Protein AF-A0A0H2RKL7-F1 (afdb_monomer_lite)

pLDDT: mean 78.59, std 10.78, range [34.22, 94.94]

Secondary structure (DSSP, 8-state):
------EEEEEEEEEETT--EEEEEEEETTEEEEEEEEESS-----SSPPPP-GGGEEEEEEEPPS-SSS-EE-B-TT-EEEE-TT-EE-SSEEEEEEEEEEGGGGG-HHHH-SS-EEEEEEESSPPSEE-SSS--EE---TT---EEEE--TTTT--S-HHHHHHHTT---

Organism: NCBI:txid27342

Foldseek 3Di:
DPPPLKDKDKDKDKAWPQWFWKKKWFFDPVWIKIKIKGFQDGDHQDQADDWDDCVRIDIAIATFDPDDPFTKRAHPPQKDKDWAPPFTDDRTITITMMMIIHSVCPPTCVQPPQWTKMWMKIHSDHFPDADPVRRMTTRDRVVIDTDIDIDRNVVVDDPPVCVVCVVSRHHD

Structure (mmCIF, N/CA/C/O backbone):
data_AF-A0A0H2RKL7-F1
#
_entry.id   AF-A0A0H2RKL7-F1
#
loop_
_atom_site.group_PDB
_atom_site.id
_atom_site.type_symbol
_atom_site.label_atom_id
_atom_site.label_alt_id
_atom_site.label_comp_id
_atom_site.label_asym_id
_atom_site.label_entity_id
_atom_site.label_seq_id
_atom_site.pdbx_PDB_ins_code
_atom_site.Cartn_x
_atom_site.Cartn_y
_atom_site.Cartn_z
_atom_site.occupancy
_atom_site.B_iso_or_equiv
_atom_site.auth_seq_id
_atom_site.auth_comp_id
_atom_site.auth_asym_id
_atom_site.auth_atom_id
_atom_site.pdbx_PDB_model_num
ATOM 1 N N . MET A 1 1 ? 3.176 9.533 -28.832 1.00 36.28 1 MET A N 1
ATOM 2 C CA . MET A 1 1 ? 2.976 9.953 -27.430 1.00 36.28 1 MET A CA 1
ATOM 3 C C . MET A 1 1 ? 4.308 9.786 -26.724 1.00 36.28 1 MET A C 1
ATOM 5 O O . MET A 1 1 ? 4.932 8.759 -26.977 1.00 36.28 1 MET A O 1
ATOM 9 N N . PRO A 1 2 ? 4.807 10.768 -25.954 1.00 34.22 2 PRO A N 1
ATOM 10 C CA . PRO A 1 2 ? 5.999 10.526 -25.154 1.00 34.22 2 PRO A CA 1
ATOM 11 C C . PRO A 1 2 ? 5.640 9.417 -24.161 1.00 34.22 2 PRO A C 1
ATOM 13 O O . PRO A 1 2 ? 4.583 9.483 -23.537 1.00 34.22 2 PRO A O 1
ATOM 16 N N . ALA A 1 3 ? 6.444 8.356 -24.119 1.00 39.44 3 ALA A N 1
ATOM 17 C CA . ALA A 1 3 ? 6.253 7.269 -23.173 1.00 39.44 3 ALA A CA 1
ATOM 18 C C . ALA A 1 3 ? 6.250 7.876 -21.767 1.00 39.44 3 ALA A C 1
ATOM 20 O O . ALA A 1 3 ? 7.233 8.512 -21.381 1.00 39.44 3 ALA A O 1
ATOM 21 N N . ASP A 1 4 ? 5.139 7.754 -21.040 1.00 49.91 4 ASP A N 1
ATOM 22 C CA . ASP A 1 4 ? 5.124 8.130 -19.633 1.00 49.91 4 ASP A CA 1
ATOM 23 C C . ASP A 1 4 ? 6.093 7.171 -18.937 1.00 49.91 4 ASP A C 1
ATOM 25 O O . ASP A 1 4 ? 5.867 5.968 -18.833 1.00 49.91 4 ASP A O 1
ATOM 29 N N . ASP A 1 5 ? 7.270 7.684 -18.596 1.00 56.41 5 ASP A N 1
ATOM 30 C CA . ASP A 1 5 ? 8.407 6.887 -18.140 1.00 56.41 5 ASP A CA 1
ATOM 31 C C . ASP A 1 5 ? 8.224 6.348 -16.710 1.00 56.41 5 ASP A C 1
ATOM 33 O O . ASP A 1 5 ? 9.155 5.788 -16.130 1.00 56.41 5 ASP A O 1
ATOM 37 N N . ARG A 1 6 ? 7.044 6.539 -16.119 1.00 61.94 6 ARG A N 1
ATOM 38 C CA . ARG A 1 6 ? 6.704 6.143 -14.756 1.00 61.94 6 ARG A CA 1
ATOM 39 C C . ARG A 1 6 ? 6.143 4.725 -14.764 1.00 61.94 6 ARG A C 1
ATOM 41 O O . ARG A 1 6 ? 5.154 4.447 -15.430 1.00 61.94 6 ARG A O 1
ATOM 48 N N . SER A 1 7 ? 6.801 3.825 -14.036 1.00 83.00 7 SER A N 1
ATOM 49 C CA . SER A 1 7 ? 6.221 2.516 -13.733 1.00 83.00 7 SER A CA 1
ATOM 50 C C . SER A 1 7 ? 5.319 2.671 -12.521 1.00 83.00 7 SER A C 1
ATOM 52 O O . SER A 1 7 ? 5.630 3.432 -11.602 1.00 83.00 7 SER A O 1
ATOM 54 N N . GLU A 1 8 ? 4.176 2.003 -12.540 1.00 85.19 8 GLU A N 1
ATOM 55 C CA . GLU A 1 8 ? 3.153 2.213 -11.529 1.00 85.19 8 GLU A CA 1
ATOM 56 C C . GLU A 1 8 ? 2.382 0.946 -11.195 1.00 85.19 8 GLU A C 1
ATOM 58 O O . GLU A 1 8 ? 2.297 0.011 -11.991 1.00 85.19 8 GLU A O 1
ATOM 63 N N . PHE A 1 9 ? 1.818 0.932 -9.991 1.00 84.31 9 PHE A N 1
ATOM 64 C CA . PHE A 1 9 ? 0.877 -0.085 -9.549 1.00 84.31 9 PHE A CA 1
ATOM 65 C C . PHE A 1 9 ? -0.204 0.534 -8.662 1.00 84.31 9 PHE A C 1
ATOM 67 O O . PHE A 1 9 ? -0.063 1.645 -8.142 1.00 84.31 9 PHE A O 1
ATOM 74 N N . ILE A 1 10 ? -1.299 -0.207 -8.508 1.00 87.50 10 ILE A N 1
ATOM 75 C CA . ILE A 1 10 ? -2.376 0.113 -7.575 1.00 87.50 10 ILE A CA 1
ATOM 76 C C . ILE A 1 10 ? -2.257 -0.858 -6.404 1.00 87.50 10 ILE A C 1
ATOM 78 O O . ILE A 1 10 ? -2.287 -2.074 -6.596 1.00 87.50 10 ILE A O 1
ATOM 82 N N . LEU A 1 11 ? -2.128 -0.326 -5.195 1.00 87.38 11 LEU A N 1
ATOM 83 C CA . LEU A 1 11 ? -2.304 -1.079 -3.965 1.00 87.38 11 LEU A CA 1
ATOM 84 C C . LEU A 1 11 ? -3.778 -1.021 -3.576 1.00 87.38 11 LEU A C 1
ATOM 86 O O . LEU A 1 11 ? -4.336 0.062 -3.448 1.00 87.38 11 LEU A O 1
ATOM 90 N N . ASN A 1 12 ? -4.391 -2.177 -3.347 1.00 88.31 12 ASN A N 1
ATOM 91 C CA . ASN A 1 12 ? -5.701 -2.282 -2.716 1.00 88.31 12 ASN A CA 1
ATOM 92 C C . ASN A 1 12 ? -5.576 -3.231 -1.523 1.00 88.31 12 ASN A C 1
ATOM 94 O O . ASN A 1 12 ? -5.481 -4.447 -1.696 1.00 88.31 12 ASN A O 1
ATOM 98 N N . ALA A 1 13 ? -5.514 -2.663 -0.322 1.00 86.31 13 ALA A N 1
ATOM 99 C CA . ALA A 1 13 ? -5.312 -3.396 0.915 1.00 86.31 13 ALA A CA 1
ATOM 100 C C . ALA A 1 13 ? -6.549 -3.296 1.810 1.00 86.31 13 ALA A C 1
ATOM 102 O O . ALA A 1 13 ? -7.078 -2.213 2.045 1.00 86.31 13 ALA A O 1
ATOM 103 N N . SER A 1 14 ? -6.986 -4.433 2.349 1.00 87.62 14 SER A N 1
ATOM 104 C CA . SER A 1 14 ? -7.999 -4.491 3.404 1.00 87.62 14 SER A CA 1
ATOM 105 C C . SER A 1 14 ? -7.326 -4.868 4.718 1.00 87.62 14 SER A C 1
ATOM 107 O O . SER A 1 14 ? -6.889 -6.004 4.889 1.00 87.62 14 SER A O 1
ATOM 109 N N . ILE A 1 15 ? -7.232 -3.903 5.626 1.00 84.12 15 ILE A N 1
ATOM 110 C CA . ILE A 1 15 ? -6.560 -4.014 6.917 1.00 84.12 15 ILE A CA 1
ATOM 111 C C . ILE A 1 15 ? -7.629 -4.297 7.977 1.00 84.12 15 ILE A C 1
ATOM 113 O O . ILE A 1 15 ? -8.462 -3.424 8.230 1.00 84.12 15 ILE A O 1
ATOM 117 N N . PRO A 1 16 ? -7.671 -5.496 8.580 1.00 82.81 16 PRO A N 1
ATOM 118 C CA . PRO A 1 16 ? -8.616 -5.774 9.653 1.00 82.81 16 PRO A CA 1
ATOM 119 C C . PRO A 1 16 ? -8.310 -4.906 10.880 1.00 82.81 16 PRO A C 1
ATOM 121 O O . PRO A 1 16 ? -7.159 -4.619 11.176 1.00 82.81 16 PRO A O 1
ATOM 124 N N . LEU A 1 17 ? -9.326 -4.507 11.635 1.00 80.88 17 LEU A N 1
ATOM 125 C CA . LEU A 1 17 ? -9.153 -3.843 12.926 1.00 80.88 17 LEU A CA 1
ATOM 126 C C . LEU A 1 17 ? -8.960 -4.903 14.027 1.00 80.88 17 LEU A C 1
ATOM 128 O O . LEU A 1 17 ? -9.644 -5.931 13.987 1.00 80.88 17 LEU A O 1
ATOM 132 N N . PRO A 1 18 ? -8.078 -4.681 15.022 1.00 73.12 18 PRO A N 1
ATOM 133 C CA . PRO A 1 18 ? -7.472 -3.400 15.403 1.00 73.12 18 PRO A CA 1
ATOM 134 C C . PRO A 1 18 ? -6.076 -3.143 14.799 1.00 73.12 18 PRO A C 1
ATOM 136 O O . PRO A 1 18 ? -5.279 -2.439 15.413 1.00 73.12 18 PRO A O 1
ATOM 139 N N . TYR A 1 19 ? -5.725 -3.726 13.646 1.00 68.50 19 TYR A N 1
ATOM 140 C CA . TYR A 1 19 ? -4.400 -3.494 13.066 1.00 68.50 19 TYR A CA 1
ATOM 141 C C . TYR A 1 19 ? -4.229 -2.028 12.637 1.00 68.50 19 TYR A C 1
ATOM 143 O O . TYR A 1 19 ? -5.103 -1.459 11.982 1.00 68.50 19 TYR A O 1
ATOM 151 N N . GLY A 1 20 ? -3.105 -1.420 13.035 1.00 63.81 20 GLY A N 1
ATOM 152 C CA . GLY A 1 20 ? -2.793 -0.004 12.815 1.00 63.81 20 GLY A CA 1
ATOM 153 C C . GLY A 1 20 ? -2.147 0.277 11.458 1.00 63.81 20 GLY A C 1
ATOM 154 O O . GLY A 1 20 ? -2.298 1.371 10.916 1.00 63.81 20 GLY A O 1
ATOM 155 N N . PHE A 1 21 ? -1.468 -0.716 10.872 1.00 72.62 21 PHE A N 1
ATOM 156 C CA . PHE A 1 21 ? -0.872 -0.595 9.543 1.00 72.62 21 PHE A CA 1
ATOM 157 C C . PHE A 1 21 ? -0.702 -1.924 8.807 1.00 72.62 21 PHE A C 1
ATOM 159 O O . PHE A 1 21 ? -0.635 -2.999 9.412 1.00 72.62 21 PHE A O 1
ATOM 166 N N . VAL A 1 22 ? -0.554 -1.813 7.483 1.00 74.94 22 VAL A N 1
ATOM 167 C CA . VAL A 1 22 ? 0.034 -2.846 6.630 1.00 74.94 22 VAL A CA 1
ATOM 168 C C . VAL A 1 22 ? 1.302 -2.296 5.987 1.00 74.94 22 VAL A C 1
ATOM 170 O O . VAL A 1 22 ? 1.311 -1.210 5.406 1.00 74.94 22 VAL A O 1
ATOM 173 N N . ALA A 1 23 ? 2.382 -3.057 6.091 1.00 78.25 23 ALA A N 1
ATOM 174 C CA . ALA A 1 23 ? 3.610 -2.809 5.357 1.00 78.25 23 ALA A CA 1
ATOM 175 C C . ALA A 1 23 ? 3.928 -4.042 4.521 1.00 78.25 23 ALA A C 1
ATOM 177 O O . ALA A 1 23 ? 3.651 -5.169 4.927 1.00 78.25 23 ALA A O 1
ATOM 178 N N . PHE A 1 24 ? 4.499 -3.848 3.347 1.00 75.06 24 PHE A N 1
ATOM 179 C CA . PHE A 1 24 ? 5.023 -4.935 2.552 1.00 75.06 24 PHE A CA 1
ATOM 180 C C . PHE A 1 24 ? 6.363 -4.566 1.958 1.00 75.06 24 PHE A C 1
ATOM 182 O O . PHE A 1 24 ? 6.574 -3.461 1.462 1.00 75.06 24 PHE A O 1
ATOM 189 N N . THR A 1 25 ? 7.262 -5.533 1.992 1.00 74.44 25 THR A N 1
ATOM 190 C CA . THR A 1 25 ? 8.539 -5.438 1.311 1.00 74.44 25 THR A CA 1
ATOM 191 C C . THR A 1 25 ? 8.396 -6.096 -0.049 1.00 74.44 25 THR A C 1
ATOM 193 O O . THR A 1 25 ? 7.934 -7.235 -0.171 1.00 74.44 25 THR A O 1
ATOM 196 N N . MET A 1 26 ? 8.790 -5.354 -1.071 1.00 72.50 26 MET A N 1
ATOM 197 C CA . MET A 1 26 ? 8.850 -5.771 -2.459 1.00 72.50 26 MET A CA 1
ATOM 198 C C . MET A 1 26 ? 10.283 -5.611 -2.971 1.00 72.50 26 MET A C 1
ATOM 200 O O . MET A 1 26 ? 11.072 -4.847 -2.424 1.00 72.50 26 MET A O 1
ATOM 204 N N . GLY A 1 27 ? 10.623 -6.343 -4.023 1.00 64.44 27 GLY A N 1
ATOM 205 C CA . GLY A 1 27 ? 11.955 -6.286 -4.618 1.00 64.44 27 GLY A CA 1
ATOM 206 C C . GLY A 1 27 ? 12.836 -7.474 -4.256 1.00 64.44 27 GLY A C 1
ATOM 207 O O . GLY A 1 27 ? 12.376 -8.471 -3.697 1.00 64.44 27 GLY A O 1
ATOM 208 N N . ASN A 1 28 ? 14.103 -7.413 -4.657 1.00 62.03 28 ASN A N 1
ATOM 209 C CA . ASN A 1 28 ? 15.075 -8.469 -4.371 1.00 62.03 28 ASN A CA 1
ATOM 210 C C . ASN A 1 28 ? 15.836 -8.178 -3.067 1.00 62.03 28 ASN A C 1
ATOM 212 O O . ASN A 1 28 ? 15.861 -7.050 -2.586 1.00 62.03 28 ASN A O 1
ATOM 216 N N . GLN A 1 29 ? 16.505 -9.193 -2.511 1.00 62.12 29 GLN A N 1
ATOM 217 C CA . GLN A 1 29 ? 17.292 -9.048 -1.275 1.00 62.12 29 GLN A CA 1
ATOM 218 C C . GLN A 1 29 ? 18.386 -7.966 -1.366 1.00 62.12 29 GLN A C 1
ATOM 220 O O . GLN A 1 29 ? 18.832 -7.463 -0.343 1.00 62.12 29 GLN A O 1
ATOM 225 N N . SER A 1 30 ? 18.821 -7.606 -2.578 1.00 59.19 30 SER A N 1
ATOM 226 C CA . SER A 1 30 ? 19.847 -6.586 -2.820 1.00 59.19 30 SER A CA 1
ATOM 227 C C . SER A 1 30 ? 19.319 -5.148 -2.905 1.00 59.19 30 SER A C 1
ATOM 229 O O . SER A 1 30 ? 20.115 -4.219 -2.803 1.00 59.19 30 SER A O 1
ATOM 231 N N . SER A 1 31 ? 18.016 -4.939 -3.110 1.00 63.09 31 SER A N 1
ATOM 232 C CA . SER A 1 31 ? 17.387 -3.613 -3.158 1.00 63.09 31 SER A CA 1
ATOM 233 C C . SER A 1 31 ? 15.892 -3.717 -2.822 1.00 63.09 31 SER A C 1
ATOM 235 O O . SER A 1 31 ? 15.040 -3.601 -3.702 1.00 63.09 31 SER A O 1
ATOM 237 N N . PRO A 1 32 ? 15.550 -4.006 -1.556 1.00 71.81 32 PRO A N 1
ATOM 238 C CA . PRO A 1 32 ? 14.160 -4.093 -1.147 1.00 71.81 32 PRO A CA 1
ATOM 239 C C . PRO A 1 32 ? 13.542 -2.693 -1.039 1.00 71.81 32 PRO A C 1
ATOM 241 O O . PRO A 1 32 ? 14.008 -1.828 -0.290 1.00 71.81 32 PRO A O 1
ATOM 244 N N . PHE A 1 33 ? 12.446 -2.490 -1.760 1.00 77.44 33 PHE A N 1
ATOM 245 C CA . PHE A 1 33 ? 11.528 -1.390 -1.511 1.00 77.44 33 PHE A CA 1
ATOM 246 C C . PHE A 1 33 ? 10.540 -1.810 -0.426 1.00 77.44 33 PHE A C 1
ATOM 248 O O . PHE A 1 33 ? 10.016 -2.921 -0.425 1.00 77.44 33 PHE A O 1
ATOM 255 N N . GLN A 1 34 ? 10.253 -0.905 0.494 1.00 81.06 34 GLN A N 1
ATOM 256 C CA . GLN A 1 34 ? 9.179 -1.056 1.458 1.00 81.06 34 GLN A CA 1
ATOM 257 C C . GLN A 1 34 ? 8.036 -0.154 1.044 1.00 81.06 34 GLN A C 1
ATOM 259 O O . GLN A 1 34 ? 8.224 1.017 0.743 1.00 81.06 34 GLN A O 1
ATOM 264 N N . MET A 1 35 ? 6.837 -0.697 1.029 1.00 82.44 35 MET A N 1
ATOM 265 C CA . MET A 1 35 ? 5.628 0.060 0.804 1.00 82.44 35 MET A CA 1
ATOM 266 C C . MET A 1 35 ? 4.756 -0.104 2.033 1.00 82.44 35 MET A C 1
ATOM 268 O O . MET A 1 35 ? 4.570 -1.213 2.527 1.00 82.44 35 MET A O 1
ATOM 272 N N . ALA A 1 36 ? 4.203 0.990 2.527 1.00 80.62 36 ALA A N 1
ATOM 273 C CA . ALA A 1 36 ? 3.278 0.932 3.642 1.00 80.62 36 ALA A CA 1
ATOM 274 C C . ALA A 1 36 ? 2.020 1.728 3.349 1.00 80.62 36 ALA A C 1
ATOM 276 O O . ALA A 1 36 ? 2.041 2.732 2.632 1.00 80.62 36 ALA A O 1
ATOM 277 N N . ALA A 1 37 ? 0.922 1.261 3.926 1.00 83.12 37 ALA A N 1
ATOM 278 C CA . ALA A 1 37 ? -0.338 1.969 3.975 1.00 83.12 37 ALA A CA 1
ATOM 279 C C . ALA A 1 37 ? -0.882 1.880 5.402 1.00 83.12 37 ALA A C 1
ATOM 281 O O . ALA A 1 37 ? -1.026 0.790 5.962 1.00 83.12 37 ALA A O 1
ATOM 282 N N . PHE A 1 38 ? -1.137 3.030 6.008 1.00 78.44 38 PHE A N 1
ATOM 283 C CA . PHE A 1 38 ? -1.546 3.114 7.401 1.00 78.44 38 PHE A CA 1
ATOM 284 C C . PHE A 1 38 ? -2.378 4.348 7.677 1.00 78.44 38 PHE A C 1
ATOM 286 O O . PHE A 1 38 ? -2.495 5.242 6.839 1.00 78.44 38 PHE A O 1
ATOM 293 N N . ILE A 1 39 ? -2.979 4.357 8.858 1.00 77.56 39 ILE A N 1
ATOM 294 C CA . ILE A 1 39 ? -3.663 5.524 9.390 1.00 77.56 39 ILE A CA 1
ATOM 295 C C . ILE A 1 39 ? -2.765 6.097 10.482 1.00 77.56 39 ILE A C 1
ATOM 297 O O . ILE A 1 39 ? -2.287 5.359 11.342 1.00 77.56 39 ILE A O 1
ATOM 301 N N . ASP A 1 40 ? -2.537 7.405 10.437 1.00 72.50 40 ASP A N 1
ATOM 302 C CA . ASP A 1 40 ? -1.696 8.145 11.382 1.00 72.50 40 ASP A CA 1
ATOM 303 C C . ASP A 1 40 ? -2.242 8.047 12.828 1.00 72.50 40 ASP A C 1
ATOM 305 O O . ASP A 1 40 ? -1.515 8.250 13.799 1.00 72.50 40 ASP A O 1
ATOM 309 N N . VAL A 1 41 ? -3.521 7.685 12.979 1.00 69.25 41 VAL A N 1
ATOM 310 C CA . VAL A 1 41 ? -4.227 7.503 14.251 1.00 69.25 41 VAL A CA 1
ATOM 311 C C . VAL A 1 41 ? -4.703 6.057 14.393 1.00 69.25 41 VAL A C 1
ATOM 313 O O . VAL A 1 41 ? -5.256 5.476 13.460 1.00 69.25 41 VAL A O 1
ATOM 316 N N . ALA A 1 42 ? -4.545 5.485 15.590 1.00 66.94 42 ALA A N 1
ATOM 317 C CA . ALA A 1 42 ? -5.073 4.163 15.909 1.00 66.94 42 ALA A CA 1
ATOM 318 C C . ALA A 1 42 ? -6.599 4.118 15.730 1.00 66.94 42 ALA A C 1
ATOM 320 O O . ALA A 1 42 ? -7.336 4.936 16.285 1.00 66.94 42 ALA A O 1
ATOM 321 N N . VAL A 1 43 ? -7.070 3.126 14.978 1.00 73.00 43 VAL A N 1
ATOM 322 C CA . VAL A 1 43 ? -8.487 2.935 14.679 1.00 73.00 43 VAL A CA 1
ATOM 323 C C . VAL A 1 43 ? -9.006 1.707 15.421 1.00 73.00 43 VAL A C 1
ATOM 325 O O . VAL A 1 43 ? -8.460 0.615 15.292 1.00 73.00 43 VAL A O 1
ATOM 328 N N . THR A 1 44 ? -10.071 1.869 16.205 1.00 76.44 44 THR A N 1
ATOM 329 C CA . THR A 1 44 ? -10.686 0.775 16.971 1.00 76.44 44 THR A CA 1
ATOM 330 C C . THR A 1 44 ? -11.945 0.244 16.288 1.00 76.44 44 THR A C 1
ATOM 332 O O . THR A 1 44 ? -12.518 0.876 15.398 1.00 76.44 44 THR A O 1
ATOM 335 N N . GLN A 1 45 ? -12.376 -0.958 16.671 1.00 81.00 45 GLN A N 1
ATOM 336 C CA . GLN A 1 45 ? -13.646 -1.503 16.196 1.0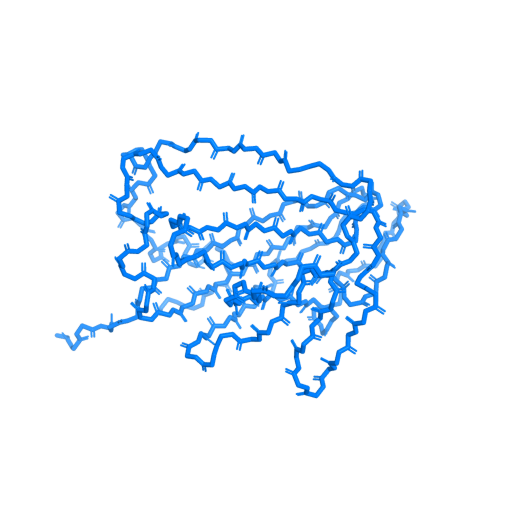0 81.00 45 GLN A CA 1
ATOM 337 C C . GLN A 1 45 ? -14.814 -0.708 16.787 1.00 81.00 45 GLN A C 1
ATOM 339 O O . GLN A 1 45 ? -14.895 -0.505 17.998 1.00 81.00 45 GLN A O 1
ATOM 344 N N . GLU A 1 46 ? -15.737 -0.289 15.926 1.00 84.38 46 GLU A N 1
ATOM 345 C CA . GLU A 1 46 ? -16.916 0.498 16.289 1.00 84.38 46 GLU A CA 1
ATOM 346 C C . GLU A 1 46 ? -18.111 0.006 15.466 1.00 84.38 46 GLU A C 1
ATOM 348 O O . GLU A 1 46 ? -17.962 -0.294 14.286 1.00 84.38 46 GLU A O 1
ATOM 353 N N . ALA A 1 47 ? -19.309 -0.082 16.055 1.00 86.19 47 ALA A N 1
ATOM 354 C CA . ALA A 1 47 ? -20.480 -0.623 15.351 1.00 86.19 47 ALA A CA 1
ATOM 355 C C . ALA A 1 47 ? -20.926 0.245 14.157 1.00 86.19 47 ALA A C 1
ATOM 357 O O . ALA A 1 47 ? -21.405 -0.287 13.162 1.00 86.19 47 ALA A O 1
ATOM 358 N N . ASN A 1 48 ? -20.754 1.567 14.258 1.00 85.88 48 ASN A N 1
ATOM 359 C CA . ASN A 1 48 ? -21.108 2.544 13.228 1.00 85.88 48 ASN A CA 1
ATOM 360 C C . ASN A 1 48 ? -19.990 3.594 13.126 1.00 85.88 48 ASN A C 1
ATOM 362 O O . ASN A 1 48 ? -20.142 4.690 13.670 1.00 85.88 48 ASN A O 1
ATOM 366 N N . PRO A 1 49 ? -18.844 3.258 12.510 1.00 87.88 49 PRO A N 1
ATOM 367 C CA . PRO A 1 49 ? -17.722 4.179 12.449 1.00 87.88 49 PRO A CA 1
ATOM 368 C C . PRO A 1 49 ? -18.051 5.367 11.535 1.00 87.88 49 PRO A C 1
ATOM 370 O O . PRO A 1 49 ? -18.779 5.205 10.547 1.00 87.88 49 PRO A O 1
ATOM 373 N N . PRO A 1 50 ? -17.497 6.559 11.811 1.00 87.56 50 PRO A N 1
ATOM 374 C CA . PRO A 1 50 ? -17.545 7.651 10.852 1.00 87.56 50 PRO A CA 1
ATOM 375 C C . PRO A 1 50 ? -16.786 7.274 9.563 1.00 87.56 50 PRO A C 1
ATOM 377 O O . PRO A 1 50 ? -15.935 6.374 9.585 1.00 87.56 50 PRO A O 1
ATOM 380 N N . PRO A 1 51 ? -17.051 7.970 8.439 1.00 88.56 51 PRO A N 1
ATOM 381 C CA . PRO A 1 51 ? -16.255 7.824 7.225 1.00 88.56 51 PRO A CA 1
ATOM 382 C C . PRO A 1 51 ? -14.758 8.002 7.497 1.00 88.56 51 PRO A C 1
ATOM 384 O O . PRO A 1 51 ? -14.362 8.764 8.380 1.00 88.56 51 PRO A O 1
ATOM 387 N N . LEU A 1 52 ? -13.927 7.307 6.718 1.00 88.44 52 LEU A N 1
ATOM 388 C CA . LEU A 1 52 ? -12.475 7.419 6.818 1.00 88.44 52 LEU A CA 1
ATOM 389 C C . LEU A 1 52 ? -12.038 8.853 6.498 1.00 88.44 52 LEU A C 1
ATOM 391 O O . LEU A 1 52 ? -12.336 9.370 5.420 1.00 88.44 52 LEU A O 1
ATOM 395 N N . ASN A 1 53 ? -11.312 9.481 7.419 1.00 88.00 53 ASN A N 1
ATOM 396 C CA . ASN A 1 53 ? -10.699 10.771 7.159 1.00 88.00 53 ASN A CA 1
ATOM 397 C C . ASN A 1 53 ? -9.413 10.572 6.348 1.00 88.00 53 ASN A C 1
ATOM 399 O O . ASN A 1 53 ? -8.411 10.080 6.859 1.00 88.00 53 ASN A O 1
ATOM 403 N N . LEU A 1 54 ? -9.445 10.948 5.071 1.00 87.44 54 LEU A N 1
ATOM 404 C CA . LEU A 1 54 ? -8.326 10.721 4.155 1.00 87.44 54 LEU A CA 1
ATOM 405 C C . LEU A 1 54 ? -7.091 11.569 4.478 1.00 87.44 54 LEU A C 1
ATOM 407 O O . LEU A 1 54 ? -6.007 11.212 4.027 1.00 87.44 54 LEU A O 1
ATOM 411 N N . SER A 1 55 ? -7.222 12.651 5.260 1.00 86.12 55 SER A N 1
ATOM 412 C CA . SER A 1 55 ? -6.047 13.400 5.734 1.00 86.12 55 SER A CA 1
ATOM 413 C C . SER A 1 55 ? -5.170 12.586 6.676 1.00 86.12 55 SER A C 1
ATOM 415 O O . SER A 1 55 ? -3.989 12.882 6.802 1.00 86.12 55 SER A O 1
ATOM 417 N N . ASP A 1 56 ? -5.754 11.574 7.317 1.00 81.25 56 ASP A N 1
ATOM 418 C CA . ASP A 1 56 ? -5.088 10.749 8.320 1.00 81.25 56 ASP A CA 1
ATOM 419 C C . ASP A 1 56 ? -4.548 9.460 7.691 1.00 81.25 56 ASP A C 1
ATOM 421 O O . ASP A 1 56 ? -3.977 8.623 8.380 1.00 81.25 56 ASP A O 1
ATOM 425 N N . VAL A 1 57 ? -4.754 9.261 6.385 1.00 85.50 57 VAL A N 1
ATOM 426 C CA . VAL A 1 57 ? -4.283 8.086 5.659 1.00 85.50 57 VAL A CA 1
ATOM 427 C C . VAL A 1 57 ? -2.942 8.397 5.024 1.00 85.50 57 VAL A C 1
ATOM 429 O O . VAL A 1 57 ? -2.817 9.295 4.188 1.00 85.50 57 VAL A O 1
ATOM 432 N N . ARG A 1 58 ? -1.953 7.565 5.332 1.00 84.00 58 ARG A N 1
ATOM 433 C CA . ARG A 1 58 ? -0.651 7.599 4.686 1.00 84.00 58 ARG A CA 1
ATOM 434 C C . ARG A 1 58 ? -0.461 6.369 3.820 1.00 84.00 58 ARG A C 1
ATOM 436 O O . ARG A 1 58 ? -0.760 5.242 4.203 1.00 84.00 58 ARG A O 1
ATOM 443 N N . SER A 1 59 ? 0.072 6.596 2.629 1.00 87.25 59 SER A N 1
ATOM 444 C CA . SER A 1 59 ? 0.584 5.541 1.772 1.00 87.25 59 SER A CA 1
ATOM 445 C C . SER A 1 59 ? 1.904 6.017 1.191 1.00 87.25 59 SER A C 1
ATOM 447 O O . SER A 1 59 ? 1.984 7.148 0.708 1.00 87.25 59 SER A O 1
ATOM 449 N N . GLN A 1 60 ? 2.947 5.198 1.299 1.00 87.38 60 GLN A N 1
ATOM 450 C CA . GLN A 1 60 ? 4.288 5.611 0.907 1.00 87.38 60 GLN A CA 1
ATOM 451 C C . GLN A 1 60 ? 5.159 4.453 0.447 1.00 87.38 60 GLN A C 1
ATOM 453 O O . GLN A 1 60 ? 5.167 3.394 1.075 1.00 87.38 60 GLN A O 1
ATOM 458 N N . LEU A 1 61 ? 5.915 4.712 -0.622 1.00 86.44 61 LEU A N 1
ATOM 459 C CA . LEU A 1 61 ? 7.049 3.903 -1.047 1.00 86.44 61 LEU A CA 1
ATOM 460 C C . LEU A 1 61 ? 8.310 4.418 -0.351 1.00 86.44 61 LEU A C 1
ATOM 462 O O . LEU A 1 61 ? 8.544 5.625 -0.296 1.00 86.44 61 LEU A O 1
ATOM 466 N N . SER A 1 62 ? 9.128 3.497 0.124 1.00 83.44 62 SER A N 1
ATOM 467 C CA . SER A 1 62 ? 10.339 3.726 0.897 1.00 83.44 62 SER A CA 1
ATOM 468 C C . SER A 1 62 ? 11.429 2.758 0.455 1.00 83.44 62 SER A C 1
ATOM 470 O O . SER A 1 62 ? 11.153 1.671 -0.049 1.00 83.44 62 SER A O 1
ATOM 472 N N . THR A 1 63 ? 12.686 3.129 0.655 1.00 75.94 63 THR A N 1
ATOM 473 C CA . THR A 1 63 ? 13.798 2.169 0.639 1.00 75.94 63 THR A CA 1
ATOM 474 C C . THR A 1 63 ? 13.992 1.632 2.045 1.00 75.94 63 THR A C 1
ATOM 476 O O . THR A 1 63 ? 13.900 2.399 3.002 1.00 75.94 63 THR A O 1
ATOM 479 N N . GLN A 1 64 ? 14.267 0.338 2.185 1.00 68.06 64 GLN A N 1
ATOM 480 C CA . GLN A 1 64 ? 14.585 -0.222 3.494 1.00 68.06 64 GLN A CA 1
ATOM 481 C C . GLN A 1 64 ? 15.843 0.452 4.065 1.00 68.06 64 GLN A C 1
ATOM 483 O O . GLN A 1 64 ? 16.891 0.462 3.416 1.00 68.06 64 GLN A O 1
ATOM 488 N N . SER A 1 65 ? 15.737 1.012 5.273 1.00 63.28 65 SER A N 1
ATOM 489 C CA . SER A 1 65 ? 16.912 1.439 6.036 1.00 63.28 65 SER A CA 1
ATOM 490 C C . SER A 1 65 ? 17.765 0.216 6.381 1.00 63.28 65 SER A C 1
ATOM 492 O O . SER A 1 65 ? 17.232 -0.837 6.727 1.00 63.28 65 SER A O 1
ATOM 494 N N . THR A 1 66 ? 19.086 0.352 6.284 1.00 55.97 66 THR A N 1
ATOM 495 C CA . THR A 1 66 ? 20.054 -0.692 6.658 1.00 55.97 66 THR A CA 1
ATOM 496 C C . THR A 1 66 ? 20.302 -0.774 8.166 1.00 55.97 66 THR A C 1
ATOM 498 O O . THR A 1 66 ? 21.149 -1.557 8.583 1.00 55.97 66 THR A O 1
ATOM 501 N N . ASP A 1 67 ? 19.640 0.065 8.967 1.00 57.03 67 ASP A N 1
ATOM 502 C CA . ASP A 1 67 ? 19.816 0.101 10.420 1.00 57.03 67 ASP A CA 1
ATOM 503 C C . ASP A 1 67 ? 18.795 -0.813 11.121 1.00 57.03 67 ASP A C 1
ATOM 505 O O . ASP A 1 67 ? 17.592 -0.737 10.865 1.00 57.03 67 ASP A O 1
ATOM 509 N N . ASP A 1 68 ? 19.297 -1.706 11.974 1.00 52.03 68 ASP A N 1
ATOM 510 C CA . ASP A 1 68 ? 18.633 -2.947 12.413 1.00 52.03 68 ASP A CA 1
ATOM 511 C C . ASP A 1 68 ? 17.701 -2.783 13.631 1.00 52.03 68 ASP A C 1
ATOM 513 O O . ASP A 1 68 ? 17.142 -3.770 14.114 1.00 52.03 68 ASP A O 1
ATOM 517 N N . SER A 1 69 ? 17.520 -1.573 14.175 1.00 59.12 69 SER A N 1
ATOM 518 C CA . SER A 1 69 ? 16.699 -1.411 15.384 1.00 59.12 69 SER A CA 1
ATOM 519 C C . SER A 1 69 ? 15.200 -1.434 15.090 1.00 59.12 69 SER A C 1
ATOM 521 O O . SER A 1 69 ? 14.480 -2.159 15.776 1.00 59.12 69 SER A O 1
ATOM 523 N N . LEU A 1 70 ? 14.731 -0.693 14.077 1.00 62.41 70 LEU A N 1
ATOM 524 C CA . LEU A 1 70 ? 13.324 -0.625 13.659 1.00 62.41 70 LEU A CA 1
ATOM 525 C C . LEU A 1 70 ? 13.215 -0.247 12.164 1.00 62.41 70 LEU A C 1
ATOM 527 O O . LEU A 1 70 ? 14.015 0.550 11.672 1.00 62.41 70 LEU A O 1
ATOM 531 N N . PRO A 1 71 ? 12.235 -0.786 11.410 1.00 70.44 71 PRO A N 1
ATOM 532 C CA . PRO A 1 71 ? 12.016 -0.378 10.030 1.00 70.44 71 PRO A CA 1
ATOM 533 C C . PRO A 1 71 ? 11.524 1.066 9.983 1.00 70.44 71 PRO A C 1
ATOM 535 O O . PRO A 1 71 ? 10.386 1.376 10.345 1.00 70.44 71 PRO A O 1
ATOM 538 N N . VAL A 1 72 ? 12.400 1.944 9.502 1.00 74.12 72 VAL A N 1
ATOM 539 C CA . VAL A 1 72 ? 12.078 3.341 9.230 1.00 74.12 7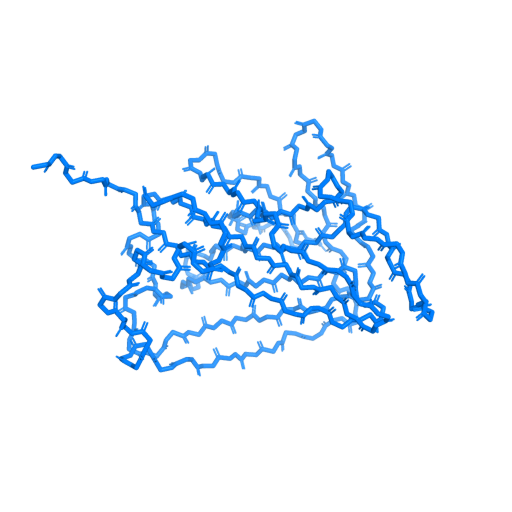2 VAL A CA 1
ATOM 540 C C . VAL A 1 72 ? 11.597 3.462 7.791 1.00 74.12 72 VAL A C 1
ATOM 542 O O . VAL A 1 72 ? 12.339 3.205 6.842 1.00 74.12 72 VAL A O 1
ATOM 545 N N . LEU A 1 73 ? 10.356 3.901 7.630 1.00 76.44 73 LEU A N 1
ATOM 546 C CA . LEU A 1 73 ? 9.828 4.331 6.352 1.00 76.44 73 LEU A CA 1
ATOM 547 C C . LEU A 1 73 ? 10.268 5.770 6.096 1.00 76.44 73 LEU A C 1
ATOM 549 O O . LEU A 1 73 ? 9.789 6.709 6.735 1.00 76.44 73 LEU A O 1
ATOM 553 N N . GLN A 1 74 ? 11.177 5.934 5.143 1.00 79.94 74 GLN A N 1
ATOM 554 C CA . GLN A 1 74 ? 11.540 7.233 4.587 1.00 79.94 74 GLN A CA 1
ATOM 555 C C . GLN A 1 74 ? 10.925 7.359 3.196 1.00 79.94 74 GLN A C 1
ATOM 557 O O . GLN A 1 74 ? 11.027 6.408 2.414 1.00 79.94 74 GLN A O 1
ATOM 562 N N . PRO A 1 75 ? 10.270 8.478 2.855 1.00 78.81 75 PRO A N 1
ATOM 563 C CA . PRO A 1 75 ? 9.659 8.631 1.546 1.00 78.81 75 PRO A CA 1
ATOM 564 C C . PRO A 1 75 ? 10.726 8.515 0.457 1.00 78.81 75 PRO A C 1
ATOM 566 O O . PRO A 1 75 ? 11.744 9.210 0.470 1.00 78.81 75 PRO A O 1
ATOM 569 N N . PHE A 1 76 ? 10.488 7.640 -0.514 1.00 83.44 76 PHE A N 1
ATOM 570 C CA . PHE A 1 76 ? 11.343 7.542 -1.682 1.00 83.44 76 PHE A CA 1
ATOM 571 C C . PHE A 1 76 ? 11.194 8.824 -2.506 1.00 83.44 76 PHE A C 1
ATOM 573 O O . PHE A 1 76 ? 10.115 9.106 -3.026 1.00 83.44 76 PHE A O 1
ATOM 580 N N . ALA A 1 77 ? 12.271 9.607 -2.615 1.00 77.88 77 ALA A N 1
ATOM 581 C CA . ALA A 1 77 ? 12.224 10.985 -3.116 1.00 77.88 77 ALA A CA 1
ATOM 582 C C . ALA A 1 77 ? 11.577 11.135 -4.508 1.00 77.88 77 ALA A C 1
ATOM 584 O O . ALA A 1 77 ? 10.952 12.154 -4.790 1.00 77.88 77 ALA A O 1
ATOM 585 N N . ASN A 1 78 ? 11.692 10.111 -5.360 1.00 83.00 78 ASN A N 1
ATOM 586 C CA . ASN A 1 78 ? 11.159 10.116 -6.724 1.00 83.00 78 ASN A CA 1
ATOM 587 C C . ASN A 1 78 ? 9.832 9.349 -6.876 1.00 83.00 78 ASN A C 1
ATOM 589 O O . ASN A 1 78 ? 9.374 9.144 -8.003 1.00 83.00 78 ASN A O 1
ATOM 593 N N . ALA A 1 79 ? 9.209 8.916 -5.775 1.00 87.06 79 ALA A N 1
ATOM 594 C CA . ALA A 1 79 ? 7.900 8.277 -5.803 1.00 87.06 79 ALA A CA 1
ATOM 595 C C . ALA A 1 79 ? 6.773 9.294 -5.634 1.00 87.06 79 ALA A C 1
ATOM 597 O O . ALA A 1 79 ? 6.772 10.123 -4.727 1.00 87.06 79 ALA A O 1
ATOM 598 N N . THR A 1 80 ? 5.751 9.169 -6.473 1.00 89.00 80 THR A N 1
ATOM 599 C CA . THR A 1 80 ? 4.450 9.802 -6.248 1.00 89.00 80 THR A CA 1
ATOM 600 C C . THR A 1 80 ? 3.499 8.753 -5.700 1.00 89.00 80 THR A C 1
ATOM 602 O O . THR A 1 80 ? 3.318 7.708 -6.320 1.00 89.00 80 THR A O 1
ATOM 605 N N . THR A 1 81 ? 2.897 9.021 -4.542 1.00 89.31 81 THR A N 1
ATOM 606 C CA . THR A 1 81 ? 1.834 8.177 -3.987 1.00 89.31 81 THR A CA 1
ATOM 607 C C . THR A 1 81 ? 0.566 8.999 -3.810 1.00 89.31 81 THR A C 1
ATOM 609 O O . THR A 1 81 ? 0.606 10.098 -3.256 1.00 89.31 81 THR A O 1
ATOM 612 N N . THR A 1 82 ? -0.561 8.473 -4.281 1.00 92.00 82 THR A N 1
ATOM 613 C CA . THR A 1 82 ? -1.873 9.118 -4.172 1.00 92.00 82 THR A CA 1
ATOM 614 C C . THR A 1 82 ? -2.863 8.141 -3.561 1.00 92.00 82 THR A C 1
ATOM 616 O O . THR A 1 82 ? -3.028 7.031 -4.061 1.00 92.00 82 THR A O 1
ATOM 619 N N . VAL A 1 83 ? -3.526 8.549 -2.481 1.00 92.75 83 VAL A N 1
ATOM 620 C CA . VAL A 1 83 ? -4.605 7.776 -1.855 1.00 92.75 83 VAL A CA 1
ATOM 621 C C . VAL A 1 83 ? -5.903 8.046 -2.611 1.00 92.75 83 VAL A C 1
ATOM 623 O O . VAL A 1 83 ? -6.230 9.194 -2.907 1.00 92.75 83 VAL A O 1
ATOM 626 N N . SER A 1 84 ? -6.632 6.986 -2.940 1.00 94.44 84 SER A N 1
ATOM 627 C CA . SER A 1 84 ? -7.922 7.083 -3.615 1.00 94.44 84 SER A CA 1
ATOM 628 C C . SER A 1 84 ? -8.999 7.631 -2.676 1.00 94.44 84 SER A C 1
ATOM 630 O O . SER A 1 84 ? -9.070 7.182 -1.522 1.00 94.44 84 SER A O 1
ATOM 632 N N . PRO A 1 85 ? -9.913 8.488 -3.175 1.00 93.19 85 PRO A N 1
ATOM 633 C CA . PRO A 1 85 ? -11.100 8.902 -2.432 1.00 93.19 85 PRO A CA 1
ATOM 634 C C . PRO A 1 85 ? -12.075 7.752 -2.139 1.00 93.19 85 PRO A C 1
ATOM 636 O O . PRO A 1 85 ? -12.966 7.910 -1.311 1.00 93.19 85 PRO A O 1
ATOM 639 N N . LEU A 1 86 ? -11.915 6.600 -2.800 1.00 94.94 86 LEU A N 1
ATOM 640 C CA . LEU A 1 86 ? -12.706 5.392 -2.550 1.00 94.94 86 LEU A CA 1
ATOM 641 C C . LEU A 1 86 ? -12.169 4.550 -1.384 1.00 94.94 86 LEU A C 1
ATOM 643 O O . LEU A 1 86 ? -12.764 3.525 -1.052 1.00 94.94 86 LEU A O 1
ATOM 647 N N . SER A 1 87 ? -11.061 4.960 -0.757 1.00 93.38 87 SER A N 1
ATOM 648 C CA . SER A 1 87 ? -10.614 4.351 0.497 1.00 93.38 87 SER A CA 1
ATOM 649 C C . SER A 1 87 ? -11.681 4.551 1.574 1.00 93.38 87 SER A C 1
ATOM 651 O O . SER A 1 87 ? -12.275 5.622 1.695 1.00 93.38 87 SER A O 1
ATOM 653 N N . SER A 1 88 ? -11.943 3.517 2.366 1.00 92.62 88 SER A N 1
ATOM 654 C CA . SER A 1 88 ? -13.097 3.483 3.263 1.00 92.62 88 SER A CA 1
ATOM 655 C C . SER A 1 88 ? -12.798 2.764 4.568 1.00 92.62 88 SER A C 1
ATOM 657 O O . SER A 1 88 ? -11.855 1.983 4.667 1.00 92.62 88 SER A O 1
ATOM 659 N N . ARG A 1 89 ? -13.661 2.968 5.561 1.00 90.12 89 ARG A N 1
ATOM 660 C CA . ARG A 1 89 ? -13.647 2.242 6.831 1.00 90.12 89 ARG A CA 1
ATOM 661 C C . ARG A 1 89 ? -15.008 1.591 7.058 1.00 90.12 89 ARG A C 1
ATOM 663 O O . ARG A 1 89 ? -16.038 2.211 6.809 1.00 90.12 89 ARG A O 1
ATOM 670 N N . THR A 1 90 ? -14.996 0.364 7.560 1.00 90.81 90 THR A N 1
ATOM 671 C CA . THR A 1 90 ? -16.163 -0.328 8.122 1.00 90.81 90 THR A CA 1
ATOM 672 C C . THR A 1 90 ? -15.915 -0.612 9.605 1.00 90.81 90 THR A C 1
ATOM 674 O O . THR A 1 90 ? -14.882 -0.239 10.166 1.00 90.81 90 THR A O 1
ATOM 677 N N . SER A 1 91 ? -16.868 -1.273 10.265 1.00 89.62 91 SER A N 1
ATOM 678 C CA . SER A 1 91 ? -16.775 -1.626 11.685 1.00 89.62 91 SER A CA 1
ATOM 679 C C . SER A 1 91 ? -15.586 -2.527 12.033 1.00 89.62 91 SER A C 1
ATOM 681 O O . SER A 1 91 ? -15.130 -2.530 13.174 1.00 89.62 91 SER A O 1
ATOM 683 N N . ASP A 1 92 ? -15.105 -3.310 11.065 1.00 89.50 92 ASP A N 1
ATOM 684 C CA . ASP A 1 92 ? -14.125 -4.380 11.257 1.00 89.50 92 ASP A CA 1
ATOM 685 C C . ASP A 1 92 ? -12.844 -4.210 10.431 1.00 89.50 92 ASP A C 1
ATOM 687 O O . ASP A 1 92 ? -11.896 -4.960 10.654 1.00 89.50 92 ASP A O 1
ATOM 691 N N . ARG A 1 93 ? -12.790 -3.273 9.476 1.00 88.94 93 ARG A N 1
ATOM 692 C CA . ARG A 1 93 ? -11.615 -3.084 8.615 1.00 88.94 93 ARG A CA 1
ATOM 693 C C . ARG A 1 93 ? -11.495 -1.675 8.048 1.00 88.94 93 ARG A C 1
ATOM 695 O O . ARG A 1 93 ? -12.455 -0.908 7.985 1.00 88.94 93 ARG A O 1
ATOM 702 N N . VAL A 1 94 ? -10.306 -1.392 7.541 1.00 88.88 94 VAL A N 1
ATOM 703 C CA . VAL A 1 94 ? -9.992 -0.239 6.702 1.00 88.88 94 VAL A CA 1
ATOM 704 C C . VAL A 1 94 ? -9.587 -0.753 5.327 1.00 88.88 94 VAL A C 1
ATOM 706 O O . VAL A 1 94 ? -8.700 -1.593 5.207 1.00 88.88 94 VAL A O 1
ATOM 709 N N . SER A 1 95 ? -10.225 -0.242 4.283 1.00 91.06 95 SER A N 1
ATOM 710 C CA . SER A 1 95 ? -9.843 -0.480 2.894 1.00 91.06 95 SER A CA 1
ATOM 711 C C . SER A 1 95 ? -9.065 0.726 2.386 1.00 91.06 95 SER A C 1
ATOM 713 O O . SER A 1 95 ? -9.625 1.812 2.249 1.00 91.06 95 SER A O 1
ATOM 715 N N . LEU A 1 96 ? -7.775 0.534 2.124 1.00 91.06 96 LEU A N 1
ATOM 716 C CA . LEU A 1 96 ? -6.881 1.553 1.589 1.00 91.06 96 LEU A CA 1
ATOM 717 C C . LEU A 1 96 ? -6.561 1.235 0.137 1.00 91.06 96 LEU A C 1
ATOM 719 O O . LEU A 1 96 ? -6.060 0.154 -0.178 1.00 91.06 96 LEU A O 1
ATOM 723 N N . ILE A 1 97 ? -6.834 2.199 -0.735 1.00 92.81 97 ILE A N 1
ATOM 724 C CA . ILE A 1 97 ? -6.497 2.116 -2.149 1.00 92.81 97 ILE A CA 1
ATOM 725 C C . ILE A 1 97 ? -5.516 3.241 -2.452 1.00 92.81 97 ILE A C 1
ATOM 727 O O . ILE A 1 97 ? -5.811 4.408 -2.196 1.00 92.81 97 ILE A O 1
ATOM 731 N N . SER A 1 98 ? -4.354 2.912 -3.005 1.00 92.44 98 SER A N 1
ATOM 732 C CA . SER A 1 98 ? -3.365 3.909 -3.408 1.00 92.44 98 SER A CA 1
ATOM 733 C C . SER A 1 98 ? -2.745 3.603 -4.766 1.00 92.44 98 SER A C 1
ATOM 735 O O . SER A 1 98 ? -2.586 2.451 -5.163 1.00 92.44 98 SER A O 1
ATOM 737 N N . ARG A 1 99 ? -2.405 4.664 -5.496 1.00 91.50 99 ARG A N 1
ATOM 738 C CA . ARG A 1 99 ? -1.616 4.622 -6.726 1.00 91.50 99 ARG A CA 1
ATOM 739 C C . ARG A 1 99 ? -0.193 5.009 -6.375 1.00 91.50 99 ARG A C 1
ATOM 741 O O . ARG A 1 99 ? 0.016 6.048 -5.752 1.00 91.50 99 ARG A O 1
ATOM 748 N N . VAL A 1 100 ? 0.765 4.192 -6.792 1.00 89.69 100 VAL A N 1
ATOM 749 C CA . VAL A 1 100 ? 2.194 4.432 -6.577 1.00 89.69 100 VAL A CA 1
ATOM 750 C C . VAL A 1 100 ? 2.873 4.516 -7.931 1.00 89.69 100 VAL A C 1
ATOM 752 O O . VAL A 1 100 ? 2.703 3.624 -8.759 1.00 89.69 100 VAL A O 1
ATOM 755 N N . GLN A 1 101 ? 3.646 5.576 -8.147 1.00 89.12 101 GLN A N 1
ATOM 756 C CA . GLN A 1 101 ? 4.352 5.838 -9.396 1.00 89.12 101 GLN A CA 1
ATOM 757 C C . GLN A 1 101 ? 5.819 6.153 -9.105 1.00 89.12 101 GLN A C 1
ATOM 759 O O . GLN A 1 101 ? 6.115 7.126 -8.414 1.00 89.12 101 GLN A O 1
ATOM 764 N N . ALA A 1 102 ? 6.736 5.365 -9.658 1.00 87.25 102 ALA A N 1
ATOM 765 C CA . ALA A 1 102 ? 8.175 5.617 -9.608 1.00 87.25 102 ALA A CA 1
ATOM 766 C C . ALA A 1 102 ? 8.857 4.950 -10.811 1.00 87.25 102 ALA A C 1
ATOM 768 O O . ALA A 1 102 ? 8.465 3.870 -11.255 1.00 87.25 102 ALA A O 1
ATOM 769 N N . LYS A 1 103 ? 9.882 5.588 -11.384 1.00 85.75 103 LYS A N 1
ATOM 770 C CA . LYS A 1 103 ? 10.567 5.037 -12.570 1.00 85.75 103 LYS A CA 1
ATOM 771 C C . LYS A 1 103 ? 11.354 3.776 -12.221 1.00 85.75 103 LYS A C 1
ATOM 773 O O . LYS A 1 103 ? 11.443 2.847 -13.018 1.00 85.75 103 LYS A O 1
ATOM 778 N N . GLU A 1 104 ? 11.883 3.752 -11.010 1.00 81.94 104 GLU A N 1
ATOM 779 C CA . GLU A 1 104 ? 12.717 2.715 -10.423 1.00 81.94 104 GLU A CA 1
ATOM 780 C C . GLU A 1 104 ? 11.952 1.394 -10.263 1.00 81.94 104 GLU A C 1
ATOM 782 O O . GLU A 1 104 ? 12.551 0.329 -10.361 1.00 81.94 104 GLU A O 1
ATOM 787 N N . LEU A 1 105 ? 10.615 1.450 -10.186 1.00 80.50 105 LEU A N 1
ATOM 788 C CA . LEU A 1 105 ? 9.762 0.262 -10.162 1.00 80.50 105 LEU A CA 1
ATOM 789 C C . LEU A 1 105 ? 9.828 -0.565 -11.456 1.00 80.50 105 LEU A C 1
ATOM 791 O O . LEU A 1 105 ? 9.465 -1.738 -11.439 1.00 80.50 105 LEU A O 1
ATOM 795 N N . ARG A 1 106 ? 10.302 0.001 -12.579 1.00 80.12 106 ARG A N 1
ATOM 796 C CA . ARG A 1 106 ? 10.288 -0.654 -13.905 1.00 80.12 106 ARG A CA 1
ATOM 797 C C . ARG A 1 106 ? 10.958 -2.025 -13.913 1.00 80.12 106 ARG A C 1
ATOM 799 O O . ARG A 1 106 ? 10.535 -2.905 -14.659 1.00 80.12 106 ARG A O 1
ATOM 806 N N . ASN A 1 107 ? 12.007 -2.181 -13.111 1.00 78.06 107 ASN A N 1
ATOM 807 C CA . ASN A 1 107 ? 12.813 -3.396 -13.063 1.00 78.06 107 ASN A CA 1
ATOM 808 C C . ASN A 1 107 ? 12.526 -4.242 -11.821 1.00 78.06 107 ASN A C 1
ATOM 810 O O . ASN A 1 107 ? 13.193 -5.254 -11.610 1.00 78.06 107 ASN A O 1
ATOM 814 N N . GLU A 1 108 ? 11.542 -3.852 -11.011 1.00 79.69 108 GLU A N 1
ATOM 815 C CA . GLU A 1 108 ? 11.282 -4.551 -9.767 1.00 79.69 108 GLU A CA 1
ATOM 816 C C . GLU A 1 108 ? 10.733 -5.953 -10.032 1.00 79.69 108 GLU A C 1
ATOM 818 O O . GLU A 1 108 ? 9.828 -6.117 -10.861 1.00 79.69 108 GLU A O 1
ATOM 823 N N . PRO A 1 109 ? 11.235 -6.984 -9.324 1.00 78.69 109 PRO A N 1
ATOM 824 C CA . PRO A 1 109 ? 10.704 -8.340 -9.392 1.00 78.69 109 PRO A CA 1
ATOM 825 C C . PRO A 1 109 ? 9.188 -8.401 -9.236 1.00 78.69 109 PRO A C 1
ATOM 827 O O . PRO A 1 109 ? 8.559 -9.218 -9.897 1.00 78.69 109 PRO A O 1
ATOM 830 N N . LEU A 1 110 ? 8.588 -7.501 -8.447 1.00 77.88 110 LEU A N 1
ATOM 831 C CA . LEU A 1 110 ? 7.133 -7.409 -8.312 1.00 77.88 110 LEU A CA 1
ATOM 832 C C . LEU A 1 110 ? 6.416 -7.250 -9.665 1.00 77.88 110 LEU A C 1
ATOM 834 O O . LEU A 1 110 ? 5.364 -7.848 -9.872 1.00 77.88 110 LEU A O 1
ATOM 838 N N . LEU A 1 111 ? 6.984 -6.456 -10.578 1.00 77.75 111 LEU A N 1
ATOM 839 C CA . LEU A 1 111 ? 6.389 -6.139 -11.880 1.00 77.75 111 LEU A CA 1
ATOM 840 C C . LEU A 1 111 ? 6.937 -7.010 -13.019 1.00 77.75 111 LEU A C 1
ATOM 842 O O . LEU A 1 111 ? 6.306 -7.139 -14.070 1.00 77.75 111 LEU A O 1
ATOM 846 N N . THR A 1 112 ? 8.116 -7.603 -12.831 1.00 79.88 112 THR A N 1
ATOM 847 C CA . THR A 1 112 ? 8.851 -8.297 -13.900 1.00 79.88 112 THR A CA 1
ATOM 848 C C . THR A 1 112 ? 8.895 -9.816 -13.738 1.00 79.88 112 THR A C 1
ATOM 850 O O . THR A 1 112 ? 8.958 -10.528 -14.745 1.00 79.88 112 THR A O 1
ATOM 853 N N . ALA A 1 113 ? 8.842 -10.338 -12.509 1.00 81.62 113 ALA A N 1
ATOM 854 C CA . ALA A 1 113 ? 8.973 -11.766 -12.246 1.00 81.62 113 ALA A CA 1
ATOM 855 C C . ALA A 1 113 ? 7.691 -12.542 -12.584 1.00 81.62 113 ALA A C 1
ATOM 857 O O . ALA A 1 113 ? 6.571 -12.049 -12.458 1.00 81.62 113 ALA A O 1
ATOM 858 N N . LEU A 1 114 ? 7.856 -13.812 -12.970 1.00 82.38 114 LEU A N 1
ATOM 859 C CA . LEU A 1 114 ? 6.730 -14.734 -13.170 1.00 82.38 114 LEU A CA 1
ATOM 860 C C . LEU A 1 114 ? 6.052 -15.120 -11.850 1.00 82.38 114 LEU A C 1
ATOM 862 O O . LEU A 1 114 ? 4.845 -15.346 -11.831 1.00 82.38 114 LEU A O 1
ATOM 866 N N . HIS A 1 115 ? 6.827 -15.169 -10.766 1.00 84.62 115 HIS A N 1
ATOM 867 C CA . HIS A 1 115 ? 6.357 -15.496 -9.422 1.00 84.62 115 HIS A CA 1
ATOM 868 C C . HIS A 1 115 ? 6.878 -14.451 -8.431 1.00 84.62 115 HIS A C 1
ATOM 870 O O . HIS A 1 115 ? 7.857 -14.716 -7.728 1.00 84.62 115 HIS A O 1
ATOM 876 N N . PRO A 1 116 ? 6.319 -13.229 -8.433 1.00 83.19 116 PRO A N 1
ATOM 877 C CA . PRO A 1 116 ? 6.759 -12.217 -7.496 1.00 83.19 116 PRO A CA 1
ATOM 878 C C . PRO A 1 116 ? 6.390 -12.619 -6.071 1.00 83.19 116 PRO A C 1
ATO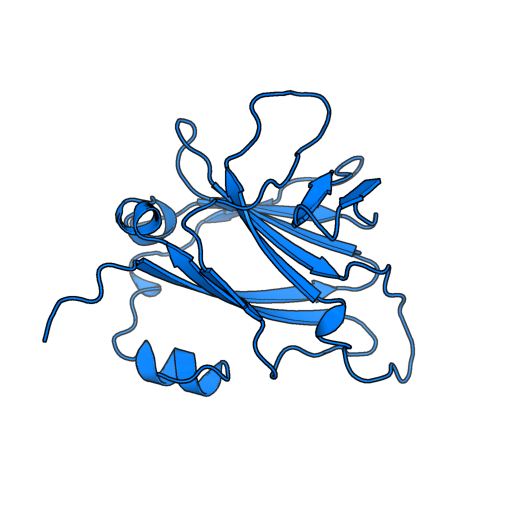M 880 O O . PRO A 1 116 ? 5.307 -13.151 -5.818 1.00 83.19 116 PRO A O 1
ATOM 883 N N . ILE A 1 117 ? 7.308 -12.348 -5.151 1.00 81.75 117 ILE A N 1
ATOM 884 C CA . ILE A 1 117 ? 7.140 -12.602 -3.725 1.00 81.75 117 ILE A CA 1
ATOM 885 C C . ILE A 1 117 ? 6.927 -11.258 -3.038 1.00 81.75 117 ILE A C 1
ATOM 887 O O . ILE A 1 117 ? 7.686 -10.314 -3.263 1.00 81.75 117 ILE A O 1
ATOM 891 N N . LEU A 1 118 ? 5.893 -11.180 -2.209 1.00 79.31 118 LEU A N 1
ATOM 892 C CA . LEU A 1 118 ? 5.637 -10.057 -1.316 1.00 79.31 118 LEU A CA 1
ATOM 893 C C . LEU A 1 118 ? 5.701 -10.557 0.119 1.00 79.31 118 LEU A C 1
ATOM 895 O O . LEU A 1 118 ? 5.010 -11.507 0.480 1.00 79.31 118 LEU A O 1
ATOM 899 N N . ASN A 1 119 ? 6.502 -9.885 0.938 1.00 80.75 119 ASN A N 1
ATOM 900 C CA . ASN A 1 119 ? 6.526 -10.117 2.376 1.00 80.75 119 ASN A CA 1
ATOM 901 C C . ASN A 1 119 ? 5.640 -9.074 3.036 1.00 80.75 119 ASN A C 1
ATOM 903 O O . ASN A 1 119 ? 5.996 -7.900 3.053 1.00 80.75 119 ASN A O 1
ATOM 907 N N . VAL A 1 120 ? 4.486 -9.494 3.543 1.00 80.38 120 VAL A N 1
ATOM 908 C CA . VAL A 1 120 ? 3.485 -8.612 4.145 1.00 80.38 120 VAL A CA 1
ATOM 909 C C . VAL A 1 120 ? 3.579 -8.700 5.659 1.00 80.38 120 VAL A C 1
ATOM 911 O O . VAL A 1 120 ? 3.582 -9.790 6.220 1.00 80.38 120 VAL A O 1
ATOM 914 N N . VAL A 1 121 ? 3.610 -7.560 6.335 1.00 79.50 121 VAL A N 1
ATOM 915 C CA . VAL A 1 121 ? 3.568 -7.467 7.791 1.00 79.50 121 VAL A CA 1
ATOM 916 C C . VAL A 1 121 ? 2.345 -6.659 8.205 1.00 79.50 121 VAL A C 1
ATOM 918 O O . VAL A 1 121 ? 2.107 -5.558 7.707 1.00 79.50 121 VAL A O 1
ATOM 921 N N . PHE A 1 122 ? 1.586 -7.215 9.145 1.00 74.50 122 PHE A N 1
ATOM 922 C CA . PHE A 1 122 ? 0.495 -6.534 9.833 1.00 74.50 122 PHE A CA 1
ATOM 923 C C . PHE A 1 122 ? 0.916 -6.277 11.273 1.00 74.50 122 PHE A C 1
ATOM 925 O O . PHE A 1 122 ? 1.353 -7.211 11.945 1.00 74.50 122 PHE A O 1
ATOM 932 N N . SER A 1 123 ? 0.734 -5.050 11.757 1.00 74.25 123 SER A N 1
ATOM 933 C CA . SER A 1 123 ? 0.972 -4.713 13.163 1.00 74.25 123 SER A CA 1
ATOM 934 C C . SER A 1 123 ? -0.291 -4.178 13.819 1.00 74.25 123 SER A C 1
ATOM 936 O O . SER A 1 123 ? -1.053 -3.416 13.223 1.00 74.25 123 SER A O 1
ATOM 938 N N . MET A 1 124 ? -0.518 -4.605 15.060 1.00 70.81 124 MET A N 1
ATOM 939 C CA . MET A 1 124 ? -1.580 -4.074 15.923 1.00 70.81 124 MET A CA 1
ATOM 940 C C . MET A 1 124 ? -1.191 -2.755 16.587 1.00 70.81 124 MET A C 1
ATOM 942 O O . MET A 1 124 ? -2.029 -2.103 17.201 1.00 70.81 124 MET A O 1
ATOM 946 N N . ASN A 1 125 ? 0.077 -2.371 16.477 1.00 70.44 125 ASN A N 1
ATOM 947 C CA . ASN A 1 125 ? 0.591 -1.158 17.074 1.00 70.44 125 ASN A CA 1
ATOM 948 C C . ASN A 1 125 ? 0.580 -0.039 16.032 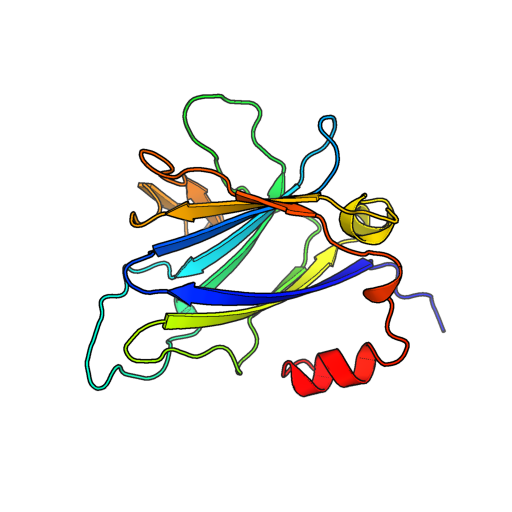1.00 70.44 125 ASN A C 1
ATOM 950 O O . ASN A 1 125 ? 0.778 -0.281 14.839 1.00 70.44 125 ASN A O 1
ATOM 954 N N . ALA A 1 126 ? 0.342 1.187 16.487 1.00 69.06 126 ALA A N 1
ATOM 955 C CA . ALA A 1 126 ? 0.618 2.361 15.671 1.00 69.06 126 ALA A CA 1
ATOM 956 C C . ALA A 1 126 ? 2.136 2.457 15.393 1.00 69.06 126 ALA A C 1
ATOM 958 O O . ALA A 1 126 ? 2.922 1.803 16.088 1.00 69.06 126 ALA A O 1
ATOM 959 N N . PRO A 1 127 ? 2.567 3.248 14.396 1.00 72.56 127 PRO A N 1
ATOM 960 C CA . PRO A 1 127 ? 3.969 3.642 14.291 1.00 72.56 127 PRO A CA 1
ATOM 961 C C . PRO A 1 127 ? 4.475 4.219 15.626 1.00 72.56 127 PRO A C 1
ATOM 963 O O . PRO A 1 127 ? 3.750 4.968 16.282 1.00 72.56 127 PRO A O 1
ATOM 966 N N . ASP A 1 128 ? 5.706 3.885 16.017 1.00 73.75 128 ASP A N 1
ATOM 967 C CA . ASP A 1 128 ? 6.346 4.420 17.233 1.00 73.75 128 ASP A CA 1
ATOM 968 C C . ASP A 1 128 ? 6.647 5.912 17.091 1.00 73.75 128 ASP A C 1
ATOM 970 O O . ASP A 1 128 ? 6.595 6.680 18.054 1.00 73.75 128 ASP A O 1
ATOM 974 N N . TYR A 1 129 ? 6.949 6.319 15.861 1.00 77.31 129 TYR A N 1
ATOM 975 C CA . TYR A 1 129 ? 7.233 7.690 15.498 1.00 77.31 129 TYR A CA 1
ATOM 976 C C . TYR A 1 129 ? 6.590 8.023 14.156 1.00 77.31 129 TYR A C 1
ATOM 978 O O . TYR A 1 129 ? 6.562 7.202 13.236 1.00 77.31 129 TYR A O 1
ATOM 986 N N . LEU A 1 130 ? 6.089 9.252 14.054 1.00 78.31 130 LEU A N 1
ATOM 987 C CA . LEU A 1 130 ? 5.522 9.813 12.841 1.00 78.31 130 LEU A CA 1
ATOM 988 C C . LEU A 1 130 ? 5.936 11.282 12.727 1.00 78.31 130 LEU A C 1
ATOM 990 O O . LEU A 1 130 ? 5.431 12.131 13.465 1.00 78.31 130 LEU A O 1
ATOM 994 N N . ASP A 1 131 ? 6.800 11.592 11.764 1.00 80.88 131 ASP A N 1
ATOM 995 C CA . ASP A 1 131 ? 7.014 12.967 11.332 1.00 80.88 131 ASP A CA 1
ATOM 996 C C . ASP A 1 131 ? 6.051 13.289 10.188 1.00 80.88 131 ASP A C 1
ATOM 998 O O . ASP A 1 131 ? 6.061 12.667 9.120 1.00 80.88 131 ASP A O 1
ATOM 1002 N N . SER A 1 132 ? 5.170 14.260 10.406 1.00 73.69 132 SER A N 1
ATOM 1003 C CA . SER A 1 132 ? 4.251 14.718 9.360 1.00 73.69 132 SER A CA 1
ATOM 1004 C C . SER A 1 132 ? 4.885 15.729 8.406 1.00 73.69 132 SER A C 1
ATOM 1006 O O . SER A 1 132 ? 4.442 15.821 7.263 1.00 73.69 132 SER A O 1
ATOM 1008 N N . ALA A 1 133 ? 5.918 16.459 8.838 1.00 80.31 133 ALA A N 1
ATOM 1009 C CA . ALA A 1 133 ? 6.647 17.399 7.994 1.00 80.31 133 ALA A CA 1
ATOM 1010 C C . ALA A 1 133 ? 7.570 16.649 7.026 1.00 80.31 133 ALA A C 1
ATOM 1012 O O . ALA A 1 133 ? 7.500 16.867 5.815 1.00 80.31 133 ALA A O 1
ATOM 1013 N N . ASP A 1 134 ? 8.342 15.697 7.550 1.00 77.38 134 ASP A N 1
ATOM 1014 C CA . ASP A 1 134 ? 9.320 14.930 6.767 1.00 77.38 134 ASP A CA 1
ATOM 1015 C C . ASP A 1 134 ? 8.743 13.633 6.182 1.00 77.38 134 ASP A C 1
ATOM 1017 O O . ASP A 1 134 ? 9.415 12.895 5.459 1.00 77.38 134 ASP A O 1
ATOM 1021 N N . LYS A 1 135 ? 7.467 13.359 6.475 1.00 77.94 135 LYS A N 1
ATOM 1022 C CA . LYS A 1 135 ? 6.735 12.148 6.085 1.00 77.94 135 LYS A CA 1
ATOM 1023 C C . LYS A 1 135 ? 7.415 10.845 6.517 1.00 77.94 135 LYS A C 1
ATOM 1025 O O . LYS A 1 135 ? 7.142 9.798 5.940 1.00 77.94 135 LYS A O 1
ATOM 1030 N N . THR A 1 136 ? 8.265 10.883 7.534 1.00 81.44 136 THR A N 1
ATOM 1031 C CA . THR A 1 136 ? 8.950 9.697 8.045 1.00 81.44 136 THR A CA 1
ATOM 1032 C C . THR A 1 136 ? 8.084 8.973 9.071 1.00 81.44 136 THR A C 1
ATOM 1034 O O . THR A 1 136 ? 7.261 9.582 9.757 1.00 81.44 136 THR A O 1
ATOM 1037 N N . ALA A 1 137 ? 8.225 7.652 9.149 1.00 78.56 137 ALA A N 1
ATOM 1038 C CA . ALA A 1 137 ? 7.552 6.848 10.162 1.00 78.56 137 ALA A CA 1
ATOM 1039 C C . ALA A 1 137 ? 8.455 5.709 10.632 1.00 78.56 137 ALA A C 1
ATOM 1041 O O . ALA A 1 137 ? 9.108 5.063 9.816 1.00 78.56 137 ALA A O 1
ATOM 1042 N N . GLU A 1 138 ? 8.458 5.437 11.929 1.00 80.25 138 GLU A N 1
ATOM 1043 C CA . GLU A 1 138 ? 9.136 4.283 12.515 1.00 80.25 138 GLU A CA 1
ATOM 1044 C C . GLU A 1 138 ? 8.088 3.233 12.870 1.00 80.25 138 GLU A C 1
ATOM 1046 O O . GLU A 1 138 ? 7.160 3.496 13.636 1.00 80.25 138 GLU A O 1
ATOM 1051 N N . LEU A 1 139 ? 8.175 2.058 12.251 1.00 76.94 139 LEU A N 1
ATOM 1052 C CA . LEU A 1 139 ? 7.162 1.023 12.408 1.00 76.94 139 LEU A CA 1
ATOM 1053 C C . LEU A 1 139 ? 7.483 0.109 13.589 1.00 76.94 139 LEU A C 1
ATOM 1055 O O . LEU A 1 139 ? 8.504 -0.578 13.586 1.00 76.94 139 LEU A O 1
ATOM 1059 N N . TYR A 1 140 ? 6.549 -0.024 14.531 1.00 73.06 140 TYR A N 1
ATOM 1060 C CA . TYR A 1 140 ? 6.673 -1.023 15.587 1.00 73.06 140 TYR A CA 1
ATOM 1061 C C . TYR A 1 140 ? 6.190 -2.394 15.104 1.00 73.06 140 TYR A C 1
ATOM 1063 O O . TYR A 1 140 ? 4.987 -2.665 15.027 1.00 73.06 140 TYR A O 1
ATOM 1071 N N . LEU A 1 141 ? 7.134 -3.278 14.771 1.00 72.31 141 LEU A N 1
ATOM 1072 C CA . LEU A 1 141 ? 6.841 -4.643 14.308 1.00 72.31 141 LEU A CA 1
ATOM 1073 C C . LEU A 1 141 ? 6.929 -5.707 15.405 1.00 72.31 141 LEU A C 1
ATOM 1075 O O . LEU A 1 141 ? 6.788 -6.892 15.106 1.00 72.31 141 LEU A O 1
ATOM 1079 N N . ASN A 1 142 ? 7.149 -5.342 16.671 1.00 70.38 142 ASN A N 1
ATOM 1080 C CA . ASN A 1 142 ? 7.250 -6.344 17.731 1.00 70.38 142 ASN A CA 1
ATOM 1081 C C . ASN A 1 142 ? 5.953 -7.170 17.836 1.00 70.38 142 ASN A C 1
ATOM 1083 O O . ASN A 1 142 ? 4.847 -6.626 17.823 1.00 70.38 142 ASN A O 1
ATOM 1087 N N . GLY A 1 143 ? 6.089 -8.496 17.896 1.00 67.06 143 GLY A N 1
ATOM 1088 C CA . GLY A 1 143 ? 4.964 -9.436 17.863 1.00 67.06 143 GLY A CA 1
ATOM 1089 C C . GLY A 1 143 ? 4.283 -9.593 16.495 1.00 67.06 143 GLY A C 1
ATOM 1090 O 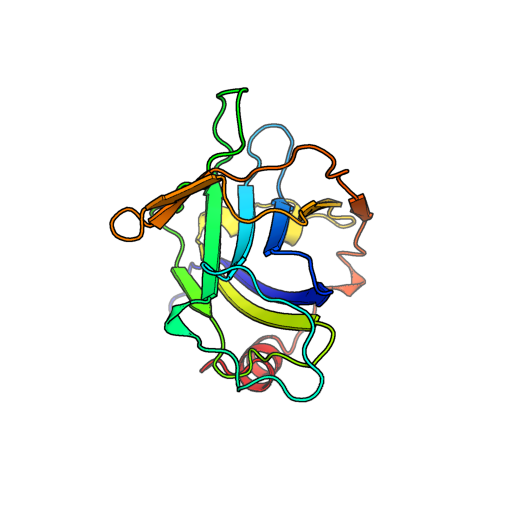O . GLY A 1 143 ? 3.351 -10.385 16.379 1.00 67.06 143 GLY A O 1
ATOM 1091 N N . SER A 1 144 ? 4.744 -8.888 15.458 1.00 72.12 144 SER A N 1
ATOM 1092 C CA . SER A 1 144 ? 4.268 -9.050 14.081 1.00 72.12 144 SER A CA 1
ATOM 1093 C C . SER A 1 144 ? 5.097 -10.119 13.372 1.00 72.12 144 SER A C 1
ATOM 1095 O O . SER A 1 144 ? 6.320 -10.146 13.490 1.00 72.12 144 SER A O 1
ATOM 1097 N N . SER A 1 145 ? 4.443 -11.013 12.632 1.00 70.44 145 SER A N 1
ATOM 1098 C CA . SER A 1 145 ? 5.125 -12.021 11.811 1.00 70.44 145 SER A CA 1
ATOM 1099 C C . SER A 1 145 ? 4.911 -11.711 10.331 1.00 70.44 145 SER A C 1
ATOM 1101 O O . SER A 1 145 ? 3.758 -11.517 9.934 1.00 70.44 145 SER A O 1
ATOM 1103 N N . PRO A 1 146 ? 5.977 -11.656 9.510 1.00 76.56 146 PRO A N 1
ATOM 1104 C CA . PRO A 1 146 ? 5.824 -11.508 8.073 1.00 76.56 146 PRO A CA 1
ATOM 1105 C C . PRO A 1 146 ? 5.120 -12.731 7.486 1.00 76.56 146 PRO A C 1
ATOM 1107 O O . PRO A 1 146 ? 5.408 -13.874 7.844 1.00 76.56 146 PRO A O 1
ATOM 1110 N N . ILE A 1 147 ? 4.202 -12.472 6.566 1.00 82.25 147 ILE A N 1
ATOM 1111 C CA . ILE A 1 147 ? 3.526 -13.466 5.746 1.00 82.25 147 ILE A CA 1
ATOM 1112 C C . ILE A 1 147 ? 4.094 -13.336 4.342 1.00 82.25 147 ILE A C 1
ATOM 1114 O O . ILE A 1 147 ? 3.966 -12.291 3.701 1.00 82.25 147 ILE A O 1
ATOM 1118 N N . GLU A 1 148 ? 4.710 -14.408 3.864 1.00 84.25 148 GLU A N 1
ATOM 1119 C CA . GLU A 1 148 ? 5.168 -14.487 2.487 1.00 84.25 148 GLU A CA 1
ATOM 1120 C C . GLU A 1 148 ? 3.994 -14.864 1.577 1.00 84.25 148 GLU A C 1
ATOM 1122 O O . GLU A 1 148 ? 3.301 -15.860 1.801 1.00 84.25 148 GLU A O 1
ATOM 1127 N N . VAL A 1 149 ? 3.766 -14.060 0.541 1.00 83.25 149 VAL A N 1
ATOM 1128 C CA . VAL A 1 149 ? 2.750 -14.310 -0.480 1.00 83.25 149 VAL A CA 1
ATOM 1129 C C . VAL A 1 149 ? 3.432 -14.408 -1.837 1.00 83.25 149 VAL A C 1
ATOM 1131 O O . VAL A 1 149 ? 4.063 -13.458 -2.301 1.00 83.25 149 VAL A O 1
ATOM 1134 N N . VAL A 1 150 ? 3.274 -15.560 -2.489 1.00 85.50 150 VAL A N 1
ATOM 1135 C CA . VAL A 1 150 ? 3.772 -15.798 -3.848 1.00 85.50 150 VAL A CA 1
ATOM 1136 C C . VAL A 1 150 ? 2.640 -15.559 -4.838 1.00 85.50 150 VAL A C 1
ATOM 1138 O O . VAL A 1 150 ? 1.625 -16.257 -4.832 1.00 85.50 150 VAL A O 1
ATOM 1141 N N . PHE A 1 151 ? 2.814 -14.569 -5.703 1.00 80.81 151 PHE A N 1
ATOM 1142 C CA . PHE A 1 151 ? 1.839 -14.210 -6.724 1.00 80.81 151 PHE A CA 1
ATOM 1143 C C . PHE A 1 151 ? 2.092 -14.970 -8.025 1.00 80.81 151 PHE A C 1
ATOM 1145 O O . PHE A 1 151 ? 3.210 -15.377 -8.330 1.00 80.81 151 PHE A O 1
ATOM 1152 N N . ASN A 1 152 ? 1.047 -15.112 -8.840 1.00 81.19 152 ASN A N 1
ATOM 1153 C CA . ASN A 1 152 ? 1.190 -15.523 -10.232 1.00 81.19 152 ASN A CA 1
ATOM 1154 C C . ASN A 1 152 ? 1.294 -14.269 -11.111 1.00 81.19 152 ASN A C 1
ATOM 1156 O O . ASN A 1 152 ? 0.284 -13.714 -11.545 1.00 81.19 152 ASN A O 1
ATOM 1160 N N . GLY A 1 153 ? 2.523 -13.825 -11.373 1.00 76.31 153 GLY A N 1
ATOM 1161 C CA . GLY A 1 153 ? 2.807 -12.637 -12.181 1.00 76.31 153 GLY A CA 1
ATOM 1162 C C . GLY A 1 153 ? 2.364 -12.779 -13.639 1.00 76.31 153 GLY A C 1
ATOM 1163 O O . GLY A 1 153 ? 2.044 -11.787 -14.285 1.00 76.31 153 GLY A O 1
ATOM 1164 N N . GLY A 1 154 ? 2.280 -14.008 -14.162 1.00 74.06 154 GLY A N 1
ATOM 1165 C CA . GLY A 1 154 ? 1.723 -14.272 -15.491 1.00 74.06 154 GLY A CA 1
ATOM 1166 C C . GLY A 1 154 ? 0.220 -13.989 -15.568 1.00 74.06 154 GLY A C 1
ATOM 1167 O O . GLY A 1 154 ? -0.239 -13.386 -16.534 1.00 74.06 154 GLY A O 1
ATOM 1168 N N . ALA A 1 155 ? -0.527 -14.377 -14.531 1.00 74.88 155 ALA A N 1
ATOM 1169 C CA . ALA A 1 155 ? -1.965 -14.129 -14.420 1.00 74.88 155 ALA A CA 1
ATOM 1170 C C . ALA A 1 155 ? -2.306 -12.684 -14.009 1.00 74.88 155 ALA A C 1
ATOM 1172 O O . ALA A 1 155 ? -3.417 -12.229 -14.256 1.00 74.88 155 ALA A O 1
ATOM 1173 N N . ALA A 1 156 ? -1.360 -11.961 -13.401 1.00 66.38 156 ALA A N 1
ATOM 1174 C CA . ALA A 1 156 ? -1.541 -10.587 -12.928 1.00 66.38 156 ALA A CA 1
ATOM 1175 C C . ALA A 1 156 ? -1.364 -9.510 -14.021 1.00 66.38 156 ALA A C 1
ATOM 1177 O O . ALA A 1 156 ? -1.435 -8.316 -13.728 1.00 66.38 156 ALA A O 1
ATOM 1178 N N . LYS A 1 157 ? -1.122 -9.902 -15.279 1.00 69.31 157 LYS A N 1
ATOM 1179 C CA . LYS A 1 157 ? -1.011 -8.974 -16.414 1.00 69.31 157 LYS A CA 1
ATOM 1180 C C . LYS A 1 157 ? -2.382 -8.747 -17.037 1.00 69.31 157 LYS A C 1
ATOM 1182 O O . LYS A 1 157 ? -2.913 -9.626 -17.711 1.00 69.31 157 LYS A O 1
ATOM 1187 N N . PHE A 1 158 ? -2.918 -7.546 -16.860 1.00 68.38 158 PHE A N 1
ATOM 1188 C CA . PHE A 1 158 ? -4.196 -7.138 -17.438 1.00 68.38 158 PHE A CA 1
ATOM 1189 C C . PHE A 1 158 ? -3.986 -6.070 -18.512 1.00 68.38 158 PHE A C 1
ATOM 1191 O O . PHE A 1 158 ? -3.147 -5.182 -18.371 1.00 68.38 158 PHE A O 1
ATOM 1198 N N . SER A 1 159 ? -4.753 -6.146 -19.600 1.00 70.81 159 SER A N 1
ATOM 1199 C CA . SER A 1 159 ? -4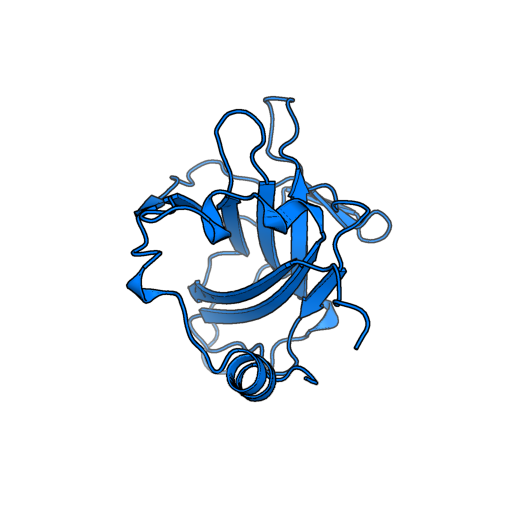.716 -5.163 -20.691 1.00 70.81 159 SER A CA 1
ATOM 1200 C C . SER A 1 159 ? -5.548 -3.906 -20.408 1.00 70.81 159 SER A C 1
ATOM 1202 O O . SER A 1 159 ? -5.431 -2.932 -21.147 1.00 70.81 159 SER A O 1
ATOM 1204 N N . ASN A 1 160 ? -6.372 -3.904 -19.354 1.00 80.50 160 ASN A N 1
ATOM 1205 C CA . ASN A 1 160 ? -7.323 -2.837 -19.029 1.00 80.50 160 ASN A CA 1
ATOM 1206 C C . ASN A 1 160 ? -6.878 -1.959 -17.846 1.00 80.50 160 ASN A C 1
ATOM 1208 O O . ASN A 1 160 ? -7.708 -1.450 -17.100 1.00 80.50 160 ASN A O 1
ATOM 1212 N N . TYR A 1 161 ? -5.573 -1.752 -17.670 1.00 80.81 161 TYR A N 1
ATOM 1213 C CA . TYR A 1 161 ? -5.043 -0.988 -16.536 1.00 80.81 161 TYR A CA 1
ATOM 1214 C C . TYR A 1 161 ? -5.684 0.410 -16.374 1.00 80.81 161 TYR A C 1
ATOM 1216 O O . TYR A 1 161 ? -5.996 0.815 -15.258 1.00 80.81 161 TYR A O 1
ATOM 1224 N N . SER A 1 162 ? -5.984 1.117 -17.471 1.00 83.81 162 SER A N 1
ATOM 1225 C CA . SER A 1 162 ? -6.695 2.407 -17.424 1.00 83.81 162 SER A CA 1
ATOM 1226 C C . SER A 1 162 ? -8.111 2.304 -16.841 1.00 83.81 162 SER A C 1
ATOM 1228 O O . SER A 1 162 ? -8.547 3.193 -16.115 1.00 83.81 162 SER A O 1
ATOM 1230 N N . GLU A 1 163 ? -8.828 1.214 -17.119 1.00 86.62 163 GLU A N 1
ATOM 1231 C CA . GLU A 1 163 ? -10.131 0.944 -16.501 1.00 86.62 163 GLU A CA 1
ATOM 1232 C C . GLU A 1 163 ? -9.964 0.646 -15.008 1.00 86.62 163 GLU A C 1
ATOM 1234 O O . GLU A 1 163 ? -10.737 1.142 -14.192 1.00 86.62 163 GLU A O 1
ATOM 1239 N N . MET A 1 164 ? -8.916 -0.095 -14.631 1.00 85.81 164 MET A N 1
ATOM 1240 C CA . MET A 1 164 ? -8.609 -0.360 -13.224 1.00 85.81 164 MET A CA 1
ATOM 1241 C C . MET A 1 164 ? -8.302 0.924 -12.448 1.00 85.81 164 MET A C 1
ATOM 1243 O O . MET A 1 164 ? -8.755 1.049 -11.314 1.00 85.81 164 MET A O 1
ATOM 1247 N N . LEU A 1 165 ? -7.583 1.884 -13.044 1.00 88.44 165 LEU A N 1
ATOM 1248 C CA . LEU A 1 165 ? -7.358 3.202 -12.442 1.00 88.44 165 LEU A CA 1
ATOM 1249 C C . LEU A 1 165 ? -8.682 3.919 -12.171 1.00 88.44 165 LEU A C 1
ATOM 1251 O O . LEU A 1 165 ? -8.903 4.381 -11.052 1.00 88.44 165 LEU A O 1
ATOM 1255 N N . TRP A 1 166 ? -9.581 3.943 -13.157 1.00 89.62 166 TRP A N 1
ATOM 1256 C CA . TRP A 1 166 ? -10.883 4.590 -13.021 1.00 89.62 166 TRP A CA 1
ATOM 1257 C C . TRP A 1 166 ? -11.762 3.922 -11.955 1.00 89.62 166 TRP A C 1
ATOM 1259 O O . TRP A 1 166 ? -12.301 4.602 -11.084 1.00 89.62 166 TRP A O 1
ATOM 1269 N N . VAL A 1 167 ? -11.848 2.585 -11.958 1.00 89.75 167 VAL A N 1
ATOM 1270 C CA . VAL A 1 167 ? -12.576 1.807 -10.936 1.00 89.75 167 VAL A CA 1
ATOM 1271 C C . VAL A 1 167 ? -11.977 2.016 -9.544 1.00 89.75 167 VAL A C 1
ATOM 1273 O O . VAL A 1 167 ? -12.707 2.057 -8.556 1.00 89.75 167 VAL A O 1
ATOM 1276 N N . ALA A 1 168 ? -10.658 2.188 -9.455 1.00 90.12 168 ALA A N 1
ATOM 1277 C CA . ALA A 1 168 ? -9.960 2.511 -8.217 1.00 90.12 168 ALA A CA 1
ATOM 1278 C C . ALA A 1 168 ? -10.093 3.990 -7.810 1.00 90.12 168 ALA A C 1
ATOM 1280 O O . ALA A 1 168 ? -9.557 4.366 -6.771 1.00 90.12 168 ALA A O 1
ATOM 1281 N N . GLY A 1 169 ? -10.815 4.822 -8.568 1.00 91.31 169 GLY A N 1
ATOM 1282 C CA . GLY A 1 169 ? -11.083 6.224 -8.239 1.00 91.31 169 GLY A CA 1
ATOM 1283 C C . GLY A 1 169 ? -9.969 7.196 -8.630 1.00 91.31 169 GLY A C 1
ATOM 1284 O O . GLY A 1 169 ? -9.916 8.298 -8.088 1.00 91.31 169 GLY A O 1
ATOM 1285 N N . PHE A 1 170 ? -9.077 6.804 -9.540 1.00 90.69 170 PHE A N 1
ATOM 1286 C CA . PHE A 1 170 ? -8.039 7.670 -10.093 1.00 90.69 170 PHE A CA 1
ATOM 1287 C C . PHE A 1 170 ? -8.432 8.179 -11.481 1.00 90.69 170 PHE A C 1
ATOM 1289 O O . PHE A 1 170 ? -9.051 7.466 -12.272 1.00 90.69 170 PHE A O 1
ATOM 1296 N N . GLU A 1 171 ? -8.026 9.407 -11.797 1.00 81.25 171 GLU A N 1
ATOM 1297 C CA . GLU A 1 171 ? -8.072 9.904 -13.171 1.00 81.25 171 GLU A CA 1
ATOM 1298 C C . GLU A 1 171 ? -7.017 9.165 -14.014 1.00 81.25 171 GLU A C 1
ATOM 1300 O O . GLU A 1 171 ? -5.882 8.944 -13.563 1.00 81.25 171 GLU A O 1
ATOM 1305 N N . ALA A 1 172 ? -7.437 8.720 -15.203 1.00 61.22 172 ALA A N 1
ATOM 1306 C CA . ALA A 1 172 ? -6.617 7.961 -16.146 1.00 61.22 172 ALA A CA 1
ATOM 1307 C C . ALA A 1 172 ? -5.643 8.861 -16.912 1.00 61.22 172 ALA A C 1
ATOM 1309 O O . ALA A 1 172 ? -6.057 9.972 -17.316 1.00 61.22 172 ALA A O 1
#

Sequence (172 aa):
MPADDRSEFILNASIPLPYGFVAFTMGNQSSPFQMAAFIDVAVTQEANPPPLNLSDVRSQLSTQSTDDSLPVLQPFANATTTVSPLSSRTSDRVSLISRVQAKELRNEPLLTALHPILNVVFSMNAPDYLDSADKTAELYLNGSSPIEVVFNGGAAKFSNYSEMLWVAGFEA

Radius of gyration: 15.92 Å; chains: 1; bounding box: 41×33×45 Å